Protein AF-A0AAW1WST7-F1 (afdb_monomer)

Nearest PDB structures (foldseek):
  1h88-assembly1_C  TM=8.857E-01  e=4.678E-11  Mus musculus
  1h89-assembly1_C  TM=9.585E-01  e=5.811E-08  Mus musculus
  3osg-assembly2_D  TM=8.470E-01  e=4.564E-07  Trichomonas vaginalis
  7xur-assembly1_A  TM=8.158E-01  e=7.753E-07  Homo sapiens
  3osg-assembly1_A  TM=7.914E-01  e=3.003E-06  Trichomonas vaginalis

Radius of gyration: 25.95 Å; Cα contacts (8 Å, |Δi|>4): 75; chains: 1; bounding box: 55×75×48 Å

Sequence (164 aa):
MVKVKRRQIEEVVVHSENKLGVQSWPLSEGNCDLPVSEPNPLSWRASSPIRRSSRCWTEKEDKLLVELVRKFNGSKQIAAGIPGRSDVQCLHRWQKVLNPEIIKGYWTKEEDDCIIKLVEKYGARRWSVIVKFLPGRIGKQCRERWYNHLSPAINKDAWTEEEE

pLDDT: mean 71.78, std 24.47, range [28.84, 94.75]

Org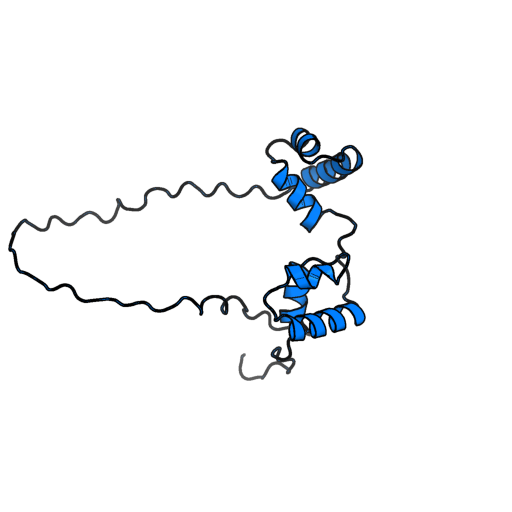anism: Rubus argutus (NCBI:txid59490)

Mean predicted aligned error: 16.26 Å

Solvent-accessible surface area (backbone atoms only — not comparable to full-atom values): 11263 Å² total; per-residue (Å²): 136,85,84,76,82,91,69,85,90,85,82,88,87,85,88,86,83,82,90,79,83,91,78,90,80,82,92,78,90,79,91,79,94,75,83,92,68,83,77,72,94,82,77,82,76,71,77,68,74,74,73,71,74,75,77,75,87,48,71,67,57,52,52,50,51,56,53,34,56,76,76,39,96,46,46,64,65,40,21,75,75,36,88,97,47,49,30,69,54,51,44,52,46,34,80,73,70,65,42,82,66,52,65,86,69,85,85,52,69,69,58,52,54,48,50,52,56,44,32,72,74,66,40,95,77,48,39,81,60,54,30,76,79,36,85,39,51,49,35,69,57,54,52,51,47,34,72,74,72,64,42,87,85,58,84,82,73,77,86,67,89,89,78,121

InterPro domains:
  IPR001005 SANT/Myb domain [PF00249] (56-98)
  IPR001005 SANT/Myb domain [PF00249] (104-150)
  IPR001005 SANT/Myb domain [PS50090] (57-98)
  IPR001005 SANT/Myb domain [PS50090] (99-150)
  IPR001005 SANT/Myb domain [SM00717] (53-100)
  IPR001005 SANT/Myb domain [SM00717] (103-152)
  IPR001005 SANT/Myb domain [cd00167] (57-98)
  IPR001005 SANT/Myb domain [cd00167] (107-150)
  IPR009057 Homedomain-like superfamily [SSF46689] (78-164)
  IPR017930 Myb domain [PS51294] (55-98)
  IPR017930 Myb domain [PS51294] (99-154)
  IPR051575 Myb-like DNA-binding [PTHR46621] (55-164)

Structure (mmCIF, N/CA/C/O backbone):
data_AF-A0AAW1WST7-F1
#
_entry.id   AF-A0AAW1WST7-F1
#
loop_
_atom_site.group_PDB
_atom_site.id
_atom_site.type_symbol
_atom_site.label_atom_id
_atom_site.label_alt_id
_atom_site.label_comp_id
_atom_site.label_asym_id
_atom_site.label_entity_id
_atom_site.label_seq_id
_atom_site.pdbx_PDB_ins_code
_atom_site.Cartn_x
_atom_site.Cartn_y
_atom_site.Cartn_z
_atom_site.occupancy
_atom_site.B_iso_or_equiv
_atom_site.auth_seq_id
_atom_site.auth_comp_id
_atom_site.auth_asym_id
_atom_site.auth_atom_id
_atom_site.pdbx_PDB_model_num
ATOM 1 N N . MET A 1 1 ? 28.803 -3.122 0.573 1.00 31.69 1 MET A N 1
ATOM 2 C CA . MET A 1 1 ? 27.758 -2.102 0.821 1.00 31.69 1 MET A CA 1
ATOM 3 C C . MET A 1 1 ? 27.794 -1.108 -0.329 1.00 31.69 1 MET A C 1
ATOM 5 O O . MET A 1 1 ? 28.688 -0.278 -0.362 1.00 31.69 1 MET A O 1
ATOM 9 N N . VAL A 1 2 ? 26.901 -1.237 -1.312 1.00 28.84 2 VAL A N 1
ATOM 10 C CA . VAL A 1 2 ? 26.868 -0.322 -2.465 1.00 28.84 2 VAL A CA 1
ATOM 11 C C . VAL A 1 2 ? 26.020 0.889 -2.080 1.00 28.84 2 VAL A C 1
ATOM 13 O O . VAL A 1 2 ? 24.811 0.767 -1.882 1.00 28.84 2 VAL A O 1
ATOM 16 N N . LYS A 1 3 ? 26.662 2.047 -1.896 1.00 30.33 3 LYS A N 1
ATOM 17 C CA . LYS A 1 3 ? 25.986 3.326 -1.641 1.00 30.33 3 LYS A CA 1
ATOM 18 C C . LYS A 1 3 ? 25.393 3.832 -2.957 1.00 30.33 3 LYS A C 1
ATOM 20 O O . LYS A 1 3 ? 26.083 4.431 -3.776 1.00 30.33 3 LYS A O 1
ATOM 25 N N . VAL A 1 4 ? 24.105 3.562 -3.160 1.00 39.38 4 VAL A N 1
ATOM 26 C CA . VAL A 1 4 ? 23.324 4.121 -4.271 1.00 39.38 4 VAL A CA 1
ATOM 27 C C . VAL A 1 4 ? 23.167 5.627 -4.053 1.00 39.38 4 VAL A C 1
ATOM 29 O O . VAL A 1 4 ? 22.724 6.069 -2.990 1.00 39.38 4 VAL A O 1
ATOM 32 N N . LYS A 1 5 ? 23.540 6.415 -5.063 1.00 38.97 5 LYS A N 1
ATOM 33 C CA . LYS A 1 5 ? 23.391 7.871 -5.107 1.00 38.97 5 LYS A CA 1
ATOM 34 C C . LYS A 1 5 ? 21.911 8.235 -5.019 1.00 38.97 5 LYS A C 1
ATOM 36 O O . LYS A 1 5 ? 21.166 8.114 -5.984 1.00 38.97 5 LYS A O 1
ATOM 41 N N . ARG A 1 6 ? 21.463 8.682 -3.846 1.00 44.94 6 ARG A N 1
ATOM 42 C CA . ARG A 1 6 ? 20.129 9.265 -3.658 1.00 44.94 6 ARG A CA 1
ATOM 43 C C . ARG A 1 6 ? 20.137 10.687 -4.232 1.00 44.94 6 ARG A C 1
ATOM 45 O O . ARG A 1 6 ? 20.155 11.645 -3.470 1.00 44.94 6 ARG A O 1
ATOM 52 N N . ARG A 1 7 ? 20.179 10.841 -5.559 1.00 42.12 7 ARG A N 1
ATOM 53 C CA . ARG A 1 7 ? 19.955 12.140 -6.215 1.00 42.12 7 ARG A CA 1
ATOM 54 C C . ARG A 1 7 ? 18.644 12.105 -7.010 1.00 42.12 7 ARG A C 1
ATOM 56 O O . ARG A 1 7 ? 18.454 11.268 -7.880 1.00 42.12 7 ARG A O 1
ATOM 63 N N . GLN A 1 8 ? 17.737 12.973 -6.556 1.00 40.41 8 GLN A N 1
ATOM 64 C CA . GLN A 1 8 ? 16.512 13.519 -7.153 1.00 40.41 8 GLN A CA 1
ATOM 65 C C . GLN A 1 8 ? 15.930 12.829 -8.401 1.00 40.41 8 GLN A C 1
ATOM 67 O O . GLN A 1 8 ? 16.463 12.941 -9.496 1.00 40.41 8 GLN A O 1
ATOM 72 N N . ILE A 1 9 ? 14.724 12.271 -8.252 1.00 39.56 9 ILE A N 1
ATOM 73 C CA . ILE A 1 9 ? 13.753 12.156 -9.354 1.00 39.56 9 ILE A CA 1
ATOM 74 C C . ILE A 1 9 ? 12.414 12.720 -8.852 1.00 39.56 9 ILE A C 1
ATOM 76 O O . ILE A 1 9 ? 11.425 12.011 -8.668 1.00 39.56 9 ILE A O 1
ATOM 80 N N . GLU A 1 10 ? 12.410 14.023 -8.580 1.00 36.28 10 GLU A N 1
ATOM 81 C CA . GLU A 1 10 ? 11.203 14.847 -8.464 1.00 36.28 10 GLU A CA 1
ATOM 82 C C . GLU A 1 10 ? 11.285 15.980 -9.495 1.00 36.28 10 GLU A C 1
ATOM 84 O O . GLU A 1 10 ? 11.307 17.137 -9.112 1.00 36.28 10 GLU A O 1
ATOM 89 N N . GLU A 1 11 ? 11.383 15.685 -10.801 1.00 35.50 11 GLU A N 1
ATOM 90 C CA . GLU A 1 11 ? 11.260 16.767 -11.803 1.00 35.50 11 GLU A CA 1
ATOM 91 C C . GLU A 1 11 ? 10.846 16.365 -13.232 1.00 35.50 11 GLU A C 1
ATOM 93 O O . GLU A 1 11 ? 11.130 17.071 -14.190 1.00 35.50 11 GLU A O 1
ATOM 98 N N . VAL A 1 12 ? 10.106 15.263 -13.427 1.00 34.03 12 VAL A N 1
ATOM 99 C CA . VAL A 1 12 ? 9.526 14.956 -14.758 1.00 34.03 12 VAL A CA 1
ATOM 100 C C . VAL A 1 12 ? 8.049 14.571 -14.657 1.00 34.03 12 VAL A C 1
ATOM 102 O O . VAL A 1 12 ? 7.637 13.474 -15.025 1.00 34.03 12 VAL A O 1
ATOM 105 N N . VAL A 1 13 ? 7.226 15.480 -14.125 1.00 36.94 13 VAL A N 1
ATOM 106 C CA . VAL A 1 13 ? 5.758 15.477 -14.309 1.00 36.94 13 VAL A CA 1
ATOM 107 C C . VAL A 1 13 ? 5.258 16.918 -14.472 1.00 36.94 13 VAL A C 1
ATOM 109 O O . VAL A 1 13 ? 4.414 17.348 -13.707 1.00 36.94 13 VAL A O 1
ATOM 112 N N . VAL A 1 14 ? 5.764 17.693 -15.439 1.00 34.38 14 VAL A N 1
ATOM 113 C CA . VAL A 1 14 ? 5.053 18.899 -15.925 1.00 34.38 14 VAL A CA 1
ATOM 114 C C . VAL A 1 14 ? 5.437 19.210 -17.378 1.00 34.38 14 VAL A C 1
ATOM 116 O O . VAL A 1 14 ? 6.049 20.226 -17.642 1.00 34.38 14 VAL A O 1
ATOM 119 N N . HIS A 1 15 ? 5.119 18.353 -18.350 1.00 32.34 15 HIS A N 1
ATOM 120 C CA . HIS A 1 15 ? 5.166 18.765 -19.765 1.00 32.34 15 HIS A CA 1
ATOM 121 C C . HIS A 1 15 ? 4.101 18.026 -20.576 1.00 32.34 15 HIS A C 1
ATOM 123 O O . HIS A 1 15 ? 4.413 17.128 -21.351 1.00 32.34 15 HIS A O 1
ATOM 129 N N . SER A 1 16 ? 2.830 18.378 -20.376 1.00 35.50 16 SER A N 1
ATOM 130 C CA . SER A 1 16 ? 1.803 18.216 -21.416 1.00 35.50 16 SER A CA 1
ATOM 131 C C . SER A 1 16 ? 0.512 18.933 -21.013 1.00 35.50 16 SER A C 1
ATOM 133 O O . SER A 1 16 ? -0.443 18.275 -20.611 1.00 35.50 16 SER A O 1
ATOM 135 N N . GLU A 1 17 ? 0.461 20.259 -21.132 1.00 32.81 17 GLU A N 1
ATOM 136 C CA . GLU A 1 17 ? -0.815 20.948 -21.347 1.00 32.81 17 GLU A CA 1
ATOM 137 C C . GLU A 1 17 ? -0.669 21.943 -22.500 1.00 32.81 17 GLU A C 1
ATOM 139 O O . GLU A 1 17 ? 0.358 22.597 -22.682 1.00 32.81 17 GLU A O 1
ATOM 144 N N . ASN A 1 18 ? -1.682 21.909 -23.358 1.00 33.03 18 ASN A N 1
ATOM 145 C CA . ASN A 1 18 ? -1.697 22.410 -24.719 1.00 33.03 18 ASN A CA 1
ATOM 146 C C . ASN A 1 18 ? -1.745 23.939 -24.804 1.00 33.03 18 ASN A C 1
ATOM 148 O O . ASN A 1 18 ? -2.422 24.613 -24.033 1.00 33.03 18 ASN A O 1
ATOM 152 N N . LYS A 1 19 ? -1.109 24.445 -25.866 1.00 39.28 19 LYS A N 1
ATOM 153 C CA . LYS A 1 19 ? -1.335 25.762 -26.468 1.00 39.28 19 LYS A CA 1
ATOM 154 C C . LYS A 1 19 ? -2.815 25.964 -26.805 1.00 39.28 19 LYS A C 1
ATOM 156 O O . LYS A 1 19 ? -3.335 25.155 -27.565 1.00 39.28 19 LYS A O 1
ATOM 161 N N . LEU A 1 20 ? -3.398 27.104 -26.423 1.00 31.22 20 LEU A N 1
ATOM 162 C CA . LEU A 1 20 ? -4.277 27.882 -27.305 1.00 31.22 20 LEU A CA 1
ATOM 163 C C . LEU A 1 20 ? -4.137 29.395 -27.035 1.00 31.22 20 LEU A C 1
ATOM 165 O O . LEU A 1 20 ? -4.465 29.880 -25.962 1.00 31.22 20 LEU A O 1
ATOM 169 N N . GLY A 1 21 ? -3.619 30.092 -28.053 1.00 31.11 21 GLY A N 1
ATOM 170 C CA . GLY A 1 21 ? -3.973 31.441 -28.519 1.00 31.11 21 GLY A CA 1
ATOM 171 C C . GLY A 1 21 ? -4.211 32.579 -27.523 1.00 31.11 21 GLY A C 1
ATOM 172 O O . GLY A 1 21 ? -5.342 32.816 -27.119 1.00 31.11 21 GLY A O 1
ATOM 173 N N . VAL A 1 22 ? -3.184 33.402 -27.298 1.00 33.47 22 VAL A N 1
ATOM 174 C CA . VAL A 1 22 ? -3.356 34.817 -26.926 1.00 33.47 22 VAL A CA 1
ATOM 175 C C . VAL A 1 22 ? -3.647 35.619 -28.197 1.00 33.47 22 VAL A C 1
ATOM 177 O O . VAL A 1 22 ? -2.778 35.758 -29.057 1.00 33.47 22 VAL A O 1
ATOM 180 N N . GLN A 1 23 ? -4.880 36.109 -28.333 1.00 29.58 23 GLN A N 1
ATOM 181 C CA . GLN A 1 23 ? -5.235 37.149 -29.296 1.00 29.58 23 GLN A CA 1
ATOM 182 C C . GLN A 1 23 ? -5.186 38.520 -28.610 1.00 29.58 23 GLN A C 1
ATOM 184 O O . GLN A 1 23 ? -5.645 38.692 -27.484 1.00 29.58 23 GLN A O 1
ATOM 189 N N . SER A 1 24 ? -4.567 39.454 -29.325 1.00 34.78 24 SER A N 1
ATOM 190 C CA . SER A 1 24 ? -4.334 40.861 -29.006 1.00 34.78 24 SER A CA 1
ATOM 191 C C . SER A 1 24 ? -5.627 41.645 -28.749 1.00 34.78 24 SER A C 1
ATOM 193 O O . SER A 1 24 ? -6.567 41.543 -29.539 1.00 34.78 24 SER A O 1
ATOM 195 N N . TRP A 1 25 ? -5.633 42.498 -27.718 1.00 32.56 25 TRP A N 1
ATOM 196 C CA . TRP A 1 25 ? -6.532 43.654 -27.634 1.00 32.56 25 TRP A CA 1
ATOM 197 C C . TRP A 1 25 ? -5.725 44.953 -27.468 1.00 32.56 25 TRP A C 1
ATOM 199 O O . TRP A 1 25 ? -4.721 44.948 -26.752 1.00 32.56 25 TRP A O 1
ATOM 209 N N . PRO A 1 26 ? -6.113 46.046 -28.155 1.00 33.69 26 PRO A N 1
ATOM 210 C CA . PRO A 1 26 ? -5.273 47.226 -28.319 1.00 33.69 26 PRO A CA 1
ATOM 211 C C . PRO A 1 26 ? -5.368 48.193 -27.131 1.00 33.69 26 PRO A C 1
ATOM 213 O O . PRO A 1 26 ? -6.427 48.358 -26.526 1.00 33.69 26 PRO A O 1
ATOM 216 N N . LEU A 1 27 ? -4.246 48.862 -26.844 1.00 35.91 27 LEU A N 1
ATOM 217 C CA . LEU A 1 27 ? -4.178 50.050 -25.992 1.00 35.91 27 LEU A CA 1
ATOM 218 C C . LEU A 1 27 ? -5.073 51.159 -26.567 1.00 35.91 27 LEU A C 1
ATOM 220 O O . LEU A 1 27 ? -4.944 51.503 -27.740 1.00 35.91 27 LEU A O 1
ATOM 224 N N . SER A 1 28 ? -5.898 51.769 -25.716 1.00 31.30 28 SER A N 1
ATOM 225 C CA . SER A 1 28 ? -6.427 53.114 -25.938 1.00 31.30 28 SER A CA 1
ATOM 226 C C . SER A 1 28 ? -6.235 53.937 -24.671 1.00 31.30 28 SER A C 1
ATOM 228 O O . SER A 1 28 ? -6.533 53.490 -23.566 1.00 31.30 28 SER A O 1
ATOM 230 N N . GLU A 1 29 ? -5.683 55.123 -24.884 1.00 37.03 29 GLU A N 1
ATOM 231 C CA . GLU A 1 29 ? -5.224 56.098 -23.905 1.00 37.03 29 GLU A CA 1
ATOM 232 C C . GLU A 1 29 ? -6.371 56.698 -23.081 1.00 37.03 29 GLU A C 1
ATOM 234 O O . GLU A 1 29 ? -7.486 56.881 -23.571 1.00 37.03 29 GLU A O 1
ATOM 239 N N . GLY A 1 30 ? -6.074 57.044 -21.829 1.00 31.31 30 GLY A N 1
ATOM 240 C CA . GLY A 1 30 ? -6.997 57.741 -20.940 1.00 31.31 30 GLY A CA 1
ATOM 241 C C . GLY A 1 30 ? -6.328 58.104 -19.620 1.00 31.31 30 GLY A C 1
ATOM 242 O O . GLY A 1 30 ? -6.325 57.308 -18.687 1.00 31.31 30 GLY A O 1
ATOM 243 N N . ASN A 1 31 ? -5.744 59.302 -19.577 1.00 41.41 31 ASN A N 1
ATOM 244 C CA . ASN A 1 31 ? -5.194 59.955 -18.388 1.00 41.41 31 ASN A CA 1
ATOM 245 C C . ASN A 1 31 ? -6.192 59.972 -17.217 1.00 41.41 31 ASN A C 1
ATOM 247 O O . ASN A 1 31 ? -7.307 60.473 -17.359 1.00 41.41 31 ASN A O 1
ATOM 251 N N . CYS A 1 32 ? -5.733 59.568 -16.034 1.00 30.48 32 CYS A N 1
ATOM 252 C CA . CYS A 1 32 ? -6.211 60.122 -14.771 1.00 30.48 32 CYS A CA 1
ATOM 253 C C . CYS A 1 32 ? -5.061 60.136 -13.752 1.00 30.48 32 CYS A C 1
ATOM 255 O O . CYS A 1 32 ? -4.748 59.130 -13.115 1.00 30.48 32 CYS A O 1
ATOM 257 N N . ASP A 1 33 ? -4.419 61.298 -13.640 1.00 42.34 33 ASP A N 1
ATOM 258 C CA . ASP A 1 33 ? -3.539 61.684 -12.541 1.00 42.34 33 ASP A CA 1
ATOM 259 C C . ASP A 1 33 ? -4.251 61.530 -11.195 1.00 42.34 33 ASP A C 1
ATOM 261 O O . ASP A 1 33 ? -5.202 62.263 -10.937 1.00 42.34 33 ASP A O 1
ATOM 265 N N . LEU A 1 34 ? -3.761 60.651 -10.313 1.00 33.53 34 LEU A N 1
ATOM 266 C CA . LEU A 1 34 ? -3.948 60.769 -8.863 1.00 33.53 34 LEU A CA 1
ATOM 267 C C . LEU A 1 34 ? -2.749 60.148 -8.106 1.00 33.53 34 LEU A C 1
ATOM 269 O O . LEU A 1 34 ? -2.141 59.186 -8.578 1.00 33.53 34 LEU A O 1
ATOM 273 N N . PRO A 1 35 ? -2.369 60.732 -6.955 1.00 39.53 35 PRO A N 1
ATOM 274 C CA . PRO A 1 35 ? -1.005 60.732 -6.429 1.00 39.53 35 PRO A CA 1
ATOM 275 C C . PRO A 1 35 ? -0.574 59.408 -5.794 1.00 39.53 35 PRO A C 1
ATOM 277 O O . PRO A 1 35 ? -1.324 58.766 -5.057 1.00 39.53 35 PRO A O 1
ATOM 280 N N . VAL A 1 36 ? 0.695 59.060 -6.026 1.00 38.34 36 VAL A N 1
ATOM 281 C CA . VAL A 1 36 ? 1.403 57.927 -5.420 1.00 38.34 36 VAL A CA 1
ATOM 282 C C . VAL A 1 36 ? 1.428 58.096 -3.900 1.00 38.34 36 VAL A C 1
ATOM 284 O O . VAL A 1 36 ? 2.255 58.813 -3.346 1.00 38.34 36 VAL A O 1
ATOM 287 N N . SER A 1 37 ? 0.502 57.421 -3.226 1.00 41.31 37 SER A N 1
ATOM 288 C CA . SER A 1 37 ? 0.638 57.054 -1.819 1.00 41.31 37 SER A CA 1
ATOM 289 C C . SER A 1 37 ? 1.041 55.586 -1.816 1.00 41.31 37 SER A C 1
ATOM 291 O O . SER A 1 37 ? 0.232 54.729 -2.171 1.00 41.31 37 SER A O 1
ATOM 293 N N . GLU A 1 38 ? 2.308 55.305 -1.519 1.00 41.62 38 GLU A N 1
ATOM 294 C CA . GLU A 1 38 ? 2.850 53.945 -1.488 1.00 41.62 38 GLU A CA 1
ATOM 295 C C . GLU A 1 38 ? 1.960 53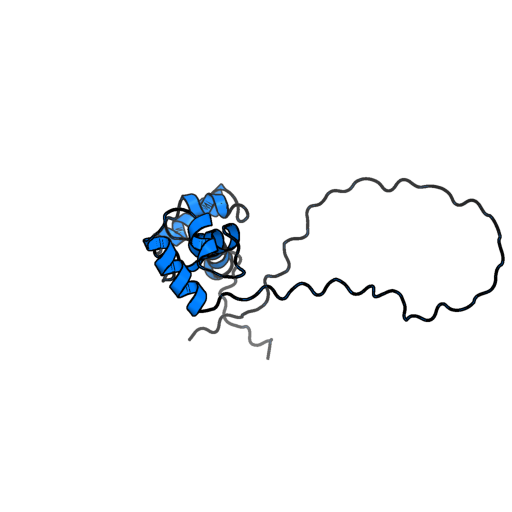.018 -0.637 1.00 41.62 38 GLU A C 1
ATOM 297 O O . GLU A 1 38 ? 1.757 53.285 0.553 1.00 41.62 38 GLU A O 1
ATOM 302 N N . PRO A 1 39 ? 1.419 51.911 -1.182 1.00 44.28 39 PRO A N 1
ATOM 303 C CA . PRO A 1 39 ? 0.788 50.910 -0.343 1.00 44.28 39 PRO A CA 1
ATOM 304 C C . PRO A 1 39 ? 1.879 50.195 0.460 1.00 44.28 39 PRO A C 1
ATOM 306 O O . PRO A 1 39 ? 2.700 49.456 -0.082 1.00 44.28 39 PRO A O 1
ATOM 309 N N . ASN A 1 40 ? 1.862 50.424 1.774 1.00 47.06 40 ASN A N 1
ATOM 310 C CA . ASN A 1 40 ? 2.598 49.663 2.781 1.00 47.06 40 ASN A CA 1
ATOM 311 C C . ASN A 1 40 ? 2.563 48.154 2.433 1.00 47.06 40 ASN A C 1
ATOM 313 O O . ASN A 1 40 ? 1.466 47.590 2.350 1.00 47.06 40 ASN A O 1
ATOM 317 N N . PRO A 1 41 ? 3.709 47.471 2.231 1.00 44.75 41 PRO A N 1
ATOM 318 C CA . PRO A 1 41 ? 3.758 46.111 1.681 1.00 44.75 41 PRO A CA 1
ATOM 319 C C . PRO A 1 41 ? 3.273 45.004 2.643 1.00 44.75 41 PRO A C 1
ATOM 321 O O . PRO A 1 41 ? 3.612 43.833 2.473 1.00 44.75 41 PRO A O 1
ATOM 324 N N . LEU A 1 42 ? 2.449 45.328 3.644 1.00 42.62 42 LEU A N 1
ATOM 325 C CA . LEU A 1 42 ? 2.062 44.426 4.730 1.00 42.62 42 LEU A CA 1
ATOM 326 C C . LEU A 1 42 ? 0.560 44.097 4.804 1.00 42.62 42 LEU A C 1
ATOM 328 O O . LEU A 1 42 ? 0.042 43.922 5.903 1.00 42.62 42 LEU A O 1
ATOM 332 N N . SER A 1 43 ? -0.162 43.952 3.684 1.00 52.59 43 SER A N 1
ATOM 333 C CA . SER A 1 43 ? -1.579 43.527 3.759 1.00 52.59 43 SER A CA 1
ATOM 334 C C . SER A 1 43 ? -2.055 42.412 2.820 1.00 52.59 43 SER A C 1
ATOM 336 O O . SER A 1 43 ? -3.232 42.065 2.877 1.00 52.59 43 SER A O 1
ATOM 338 N N . TRP A 1 44 ? -1.192 41.742 2.042 1.00 42.22 44 TRP A N 1
ATOM 339 C CA . TRP A 1 44 ? -1.657 40.669 1.134 1.00 42.22 44 TRP A CA 1
ATOM 340 C C . TRP A 1 44 ? -1.353 39.223 1.554 1.00 42.22 44 TRP A C 1
ATOM 342 O O . TRP A 1 44 ? -1.558 38.307 0.766 1.00 42.22 44 TRP A O 1
ATOM 352 N N . ARG A 1 45 ? -0.952 38.936 2.798 1.00 43.25 45 ARG A N 1
ATOM 353 C CA . ARG A 1 45 ? -1.058 37.551 3.302 1.00 43.25 45 ARG A CA 1
ATOM 354 C C . ARG A 1 45 ? -2.307 37.399 4.144 1.00 43.25 45 ARG A C 1
ATOM 356 O O . ARG A 1 45 ? -2.243 37.293 5.364 1.00 43.25 45 ARG A O 1
ATOM 363 N N . ALA A 1 46 ? -3.442 37.314 3.448 1.00 45.47 46 ALA A N 1
ATOM 364 C CA . ALA A 1 46 ? -4.577 36.560 3.952 1.00 45.47 46 ALA A CA 1
ATOM 365 C C . ALA A 1 46 ? -4.029 35.237 4.494 1.00 45.47 46 ALA A C 1
ATOM 367 O O 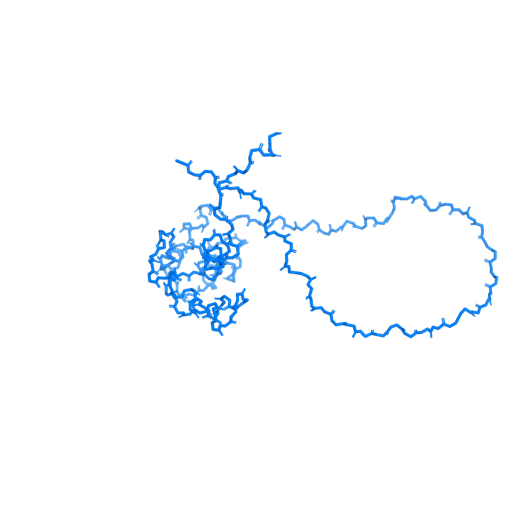. ALA A 1 46 ? -3.364 34.487 3.771 1.00 45.47 46 ALA A O 1
ATOM 368 N N . SER A 1 47 ? -4.216 35.007 5.791 1.00 51.34 47 SER A N 1
ATOM 369 C CA . SER A 1 47 ? -3.833 33.768 6.441 1.00 51.34 47 SER A CA 1
ATOM 370 C C . SER A 1 47 ? -4.479 32.634 5.658 1.00 51.34 47 SER A C 1
ATOM 372 O O . SER A 1 47 ? -5.684 32.407 5.752 1.00 51.34 47 SER A O 1
ATOM 374 N N . SER A 1 48 ? -3.684 31.940 4.840 1.00 53.53 48 SER A N 1
ATOM 375 C CA . SER A 1 48 ? -4.098 30.652 4.304 1.00 53.53 48 SER A CA 1
ATOM 376 C C . SER A 1 48 ? -4.555 29.846 5.515 1.00 53.53 48 SER A C 1
ATOM 378 O O . SER A 1 48 ? -3.790 29.801 6.488 1.00 53.53 48 SER A O 1
ATOM 380 N N . PRO A 1 49 ? -5.780 29.282 5.530 1.00 52.62 49 PRO A N 1
ATOM 381 C CA . PRO A 1 49 ? -6.221 28.497 6.667 1.00 52.62 49 PRO A CA 1
ATOM 382 C C . PRO A 1 49 ? -5.125 27.477 6.908 1.00 52.62 49 PRO A C 1
ATOM 384 O O . PRO A 1 49 ? -4.759 26.762 5.971 1.00 52.62 49 PRO A O 1
ATOM 387 N N . ILE A 1 50 ? -4.542 27.505 8.115 1.00 52.59 50 ILE A N 1
ATOM 388 C CA . ILE A 1 50 ? -3.503 26.573 8.551 1.00 52.59 50 ILE A CA 1
ATOM 389 C C . ILE A 1 50 ? -3.965 25.225 8.030 1.00 52.59 50 ILE A C 1
ATOM 391 O O . ILE A 1 50 ? -5.011 24.739 8.475 1.00 52.59 50 ILE A O 1
ATOM 395 N N . ARG A 1 51 ? -3.283 24.678 7.009 1.00 55.41 51 ARG A N 1
ATOM 396 C CA . ARG A 1 51 ? -3.605 23.347 6.497 1.00 55.41 51 ARG A CA 1
ATOM 397 C C . ARG A 1 51 ? -3.555 22.488 7.738 1.00 55.41 51 ARG A C 1
ATOM 399 O O . ARG A 1 51 ? -2.464 22.335 8.283 1.00 55.41 51 ARG A O 1
ATOM 406 N N . ARG A 1 52 ? -4.719 22.054 8.250 1.00 53.50 52 ARG A N 1
ATOM 407 C CA . ARG A 1 52 ? -4.785 21.292 9.498 1.00 53.50 52 ARG A CA 1
ATOM 408 C C . ARG A 1 52 ? -3.788 20.180 9.302 1.00 53.50 52 ARG A C 1
ATOM 410 O O . ARG A 1 52 ? -3.986 19.369 8.396 1.00 53.50 52 ARG A O 1
ATOM 417 N N . SER A 1 53 ? -2.692 20.244 10.057 1.00 49.16 53 SER A N 1
ATOM 418 C C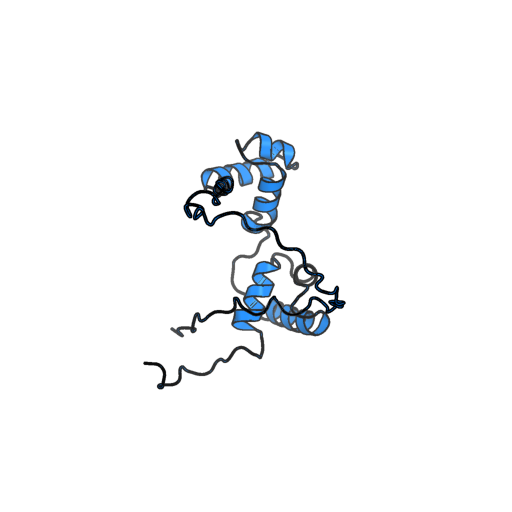A . SER A 1 53 ? -1.631 19.253 10.025 1.00 49.16 53 SER A CA 1
ATOM 419 C C . SER A 1 53 ? -2.334 17.907 10.011 1.00 49.16 53 SER A C 1
ATOM 421 O O . SER A 1 53 ? -3.101 17.600 10.929 1.00 49.16 53 SER A O 1
ATOM 423 N N . SER A 1 54 ? -2.241 17.210 8.877 1.00 59.12 54 SER A N 1
ATOM 424 C CA . SER A 1 54 ? -2.966 15.968 8.667 1.00 59.12 54 SER A CA 1
ATOM 425 C C . SER A 1 54 ? -2.483 15.031 9.756 1.00 59.12 54 SER A C 1
ATOM 427 O O . SER A 1 54 ? -1.350 14.560 9.674 1.00 59.12 54 SER A O 1
ATOM 429 N N . ARG A 1 55 ? -3.303 14.818 10.796 1.00 75.06 55 ARG A N 1
ATOM 430 C CA . ARG A 1 55 ? -2.921 14.019 11.964 1.00 75.06 55 ARG A CA 1
ATOM 431 C C . ARG A 1 55 ? -2.337 12.702 11.463 1.00 75.06 55 ARG A C 1
ATOM 433 O O . ARG A 1 55 ? -3.020 11.952 10.758 1.00 75.06 55 ARG A O 1
ATOM 440 N N . CYS A 1 56 ? -1.073 12.444 11.781 1.00 86.94 56 CYS A N 1
ATOM 441 C CA . CYS A 1 56 ? -0.426 11.179 11.467 1.00 86.94 56 CYS A CA 1
ATOM 442 C C . CYS A 1 56 ? -1.173 10.047 12.179 1.00 86.94 56 CYS A C 1
ATOM 444 O O . CYS A 1 56 ? -1.783 10.262 13.224 1.00 86.94 56 CYS A O 1
ATOM 446 N N . TRP A 1 57 ? -1.206 8.865 11.572 1.00 89.31 57 TRP A N 1
ATOM 447 C CA . TRP A 1 57 ? -1.747 7.678 12.231 1.00 89.31 57 TRP A CA 1
ATOM 448 C C . TRP A 1 57 ? -0.784 7.237 13.327 1.00 89.31 57 TRP A C 1
ATOM 450 O O . TRP A 1 57 ? 0.413 7.095 13.077 1.00 89.31 57 TRP A O 1
ATOM 460 N N . THR A 1 58 ? -1.309 7.047 14.529 1.00 93.19 58 THR A N 1
ATOM 461 C CA . THR A 1 58 ? -0.565 6.527 15.674 1.00 93.19 58 THR A CA 1
ATOM 462 C C . THR A 1 58 ? -0.658 5.006 15.732 1.00 93.19 58 THR A C 1
ATOM 464 O O . THR A 1 58 ? -1.610 4.403 15.239 1.00 93.19 58 THR A O 1
ATOM 467 N N . GLU A 1 59 ? 0.299 4.368 16.403 1.00 92.00 59 GLU A N 1
ATOM 468 C CA . GLU A 1 59 ? 0.290 2.912 16.580 1.00 92.00 59 GLU A CA 1
ATOM 469 C C . GLU A 1 59 ? -0.957 2.422 17.341 1.00 92.00 59 GLU A C 1
ATOM 471 O O . GLU A 1 59 ? -1.486 1.353 17.052 1.00 92.00 59 GLU A O 1
ATOM 476 N N . LYS A 1 60 ? -1.465 3.220 18.291 1.00 92.88 60 LYS A N 1
ATOM 477 C CA . LYS A 1 60 ? -2.709 2.918 19.018 1.00 92.88 60 LYS A CA 1
ATOM 478 C C . LYS A 1 60 ? -3.915 2.901 18.076 1.00 92.88 60 LYS A C 1
ATOM 480 O O . LYS A 1 60 ? -4.714 1.973 18.139 1.00 92.88 60 LYS A O 1
ATOM 485 N N . GLU A 1 61 ? -4.024 3.893 17.191 1.00 93.25 61 GLU A N 1
ATOM 486 C CA . GLU A 1 61 ? -5.081 3.934 16.173 1.00 93.25 61 GLU A CA 1
ATOM 487 C C . GLU A 1 61 ? -4.956 2.774 15.181 1.00 93.25 61 GLU A C 1
ATOM 489 O O . GLU A 1 61 ? -5.966 2.178 14.825 1.00 93.25 61 GLU A O 1
ATOM 494 N N . ASP A 1 62 ? -3.738 2.417 14.763 1.00 94.31 62 ASP A N 1
ATOM 495 C CA . ASP A 1 62 ? -3.515 1.277 13.869 1.00 94.31 62 ASP A CA 1
ATOM 496 C C . ASP A 1 62 ? -3.911 -0.052 14.538 1.00 94.31 62 ASP A C 1
ATOM 498 O O . ASP A 1 62 ? -4.562 -0.884 13.906 1.00 94.31 62 ASP A O 1
ATOM 502 N N . LYS A 1 63 ? -3.580 -0.245 15.824 1.00 94.75 63 LYS A N 1
ATOM 503 C CA . LYS A 1 63 ? -4.005 -1.421 16.605 1.00 94.75 63 LYS A CA 1
ATOM 504 C C . LYS A 1 63 ? -5.527 -1.509 16.706 1.00 94.75 63 LYS A C 1
ATOM 506 O O . LYS A 1 63 ? -6.084 -2.566 16.417 1.00 94.75 63 LYS A O 1
ATOM 511 N N . LEU A 1 64 ? -6.191 -0.397 17.036 1.00 93.94 64 LEU A N 1
ATOM 512 C CA . LEU A 1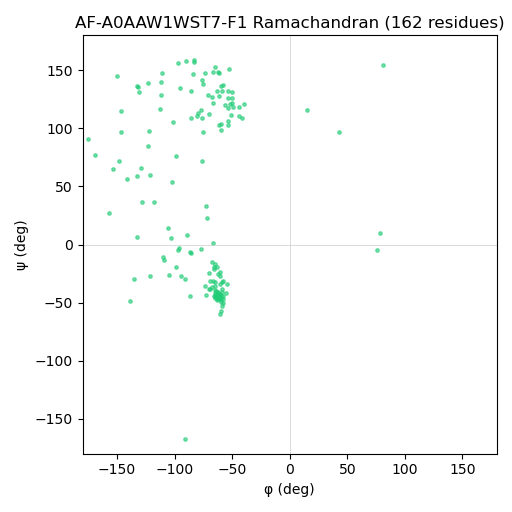 64 ? -7.655 -0.326 17.059 1.00 93.94 64 LEU A CA 1
ATOM 513 C C . LEU A 1 64 ? -8.250 -0.620 15.680 1.00 93.94 64 LEU A C 1
ATOM 515 O O . LEU A 1 64 ? -9.210 -1.374 15.575 1.00 93.94 64 LEU A O 1
ATOM 519 N N . LEU A 1 65 ? -7.665 -0.081 14.608 1.00 93.94 65 LEU A N 1
ATOM 520 C CA . LEU A 1 65 ? -8.123 -0.328 13.243 1.00 93.94 65 LEU A CA 1
ATOM 521 C C . LEU A 1 65 ? -8.029 -1.815 12.877 1.00 93.94 65 LEU A C 1
ATOM 523 O O . LEU A 1 65 ? -8.977 -2.361 12.320 1.00 93.94 65 LEU A O 1
ATOM 527 N N . VAL A 1 66 ? -6.930 -2.488 13.227 1.00 94.25 66 VAL A N 1
ATOM 528 C CA . VAL A 1 66 ? -6.768 -3.935 13.004 1.00 94.25 66 VAL A CA 1
ATOM 529 C C . VAL A 1 66 ? -7.802 -4.743 13.787 1.00 94.25 66 VAL A C 1
ATOM 531 O O . VAL A 1 66 ? -8.397 -5.668 13.236 1.00 94.25 66 VAL A O 1
ATOM 534 N N . GLU A 1 67 ? -8.030 -4.408 15.055 1.00 94.44 67 GLU A N 1
ATOM 535 C CA . GLU A 1 67 ? -9.023 -5.087 15.890 1.00 94.44 67 GLU A CA 1
ATOM 536 C C . GLU A 1 67 ? -10.446 -4.901 15.344 1.00 94.44 67 GLU A C 1
ATOM 538 O O . GLU A 1 67 ? -11.188 -5.869 15.173 1.00 94.44 67 GLU A O 1
ATOM 543 N N . LEU A 1 68 ? -10.813 -3.666 15.001 1.00 93.81 68 LEU A N 1
ATOM 544 C CA . LEU A 1 68 ? -12.144 -3.335 14.504 1.00 93.81 68 LEU A CA 1
ATOM 545 C C . LEU A 1 68 ? -12.419 -3.946 13.129 1.00 93.81 68 LEU A C 1
ATOM 547 O O . LEU A 1 68 ? -13.535 -4.398 12.906 1.00 93.81 68 LEU A O 1
ATOM 551 N N . VAL A 1 69 ? -11.429 -4.030 12.234 1.00 93.56 69 VAL A N 1
ATOM 552 C CA . VAL A 1 69 ? -11.593 -4.706 10.932 1.00 93.56 69 VAL A CA 1
ATOM 553 C C . VAL A 1 69 ? -11.811 -6.213 11.093 1.00 93.56 69 VAL A C 1
ATOM 555 O O . VAL A 1 69 ? -12.528 -6.818 10.302 1.00 93.56 69 VAL A O 1
ATOM 558 N N . ARG A 1 70 ? -11.241 -6.838 12.131 1.00 91.56 70 ARG A N 1
ATOM 559 C CA . ARG A 1 70 ? -11.525 -8.251 12.446 1.00 91.56 70 ARG A CA 1
ATOM 560 C C . ARG A 1 70 ? -12.947 -8.453 12.964 1.00 91.56 70 ARG A C 1
ATOM 562 O O . ARG A 1 70 ? -13.517 -9.519 12.766 1.00 91.56 70 ARG A O 1
ATOM 569 N N . LYS A 1 71 ? -13.496 -7.451 13.656 1.00 91.81 71 LYS A N 1
ATOM 570 C CA . LYS A 1 71 ? -14.811 -7.516 14.309 1.00 91.81 71 LYS A CA 1
ATOM 571 C C . LYS A 1 71 ? -15.960 -7.050 13.412 1.00 91.81 71 LYS A C 1
ATOM 573 O O . LYS A 1 71 ? -17.085 -7.511 13.579 1.00 91.81 71 LYS A O 1
ATOM 578 N N . PHE A 1 72 ? -15.693 -6.134 12.486 1.00 91.12 72 PHE A N 1
ATOM 579 C CA . PHE A 1 72 ? -16.686 -5.494 11.632 1.00 91.12 72 PHE A CA 1
ATOM 580 C C . PHE A 1 72 ? -16.229 -5.489 10.173 1.00 91.12 72 PHE A C 1
ATOM 582 O O . PHE A 1 72 ? -15.106 -5.101 9.864 1.00 91.12 72 PHE A O 1
ATOM 589 N N . ASN A 1 73 ? -17.139 -5.804 9.253 1.00 81.12 73 ASN A N 1
ATOM 590 C CA . ASN A 1 73 ? -16.863 -5.768 7.813 1.00 81.12 73 ASN A CA 1
ATOM 591 C C . ASN A 1 73 ? -17.090 -4.375 7.184 1.00 81.12 73 ASN A C 1
ATOM 593 O O . ASN A 1 73 ? -16.797 -4.180 6.006 1.00 81.12 73 ASN A O 1
ATOM 597 N N . GLY A 1 74 ? -17.624 -3.402 7.938 1.00 86.56 74 GLY A N 1
ATOM 598 C CA . GLY A 1 74 ? -18.008 -2.078 7.436 1.00 86.56 74 GLY A CA 1
ATOM 599 C C . GLY A 1 74 ? -17.142 -0.927 7.960 1.00 86.56 74 GLY A C 1
ATOM 600 O O . GLY A 1 74 ? -17.034 -0.716 9.168 1.00 86.56 74 GLY A O 1
ATOM 601 N N . SER A 1 75 ? -16.615 -0.093 7.053 1.00 85.81 75 SER A N 1
ATOM 602 C CA . SER A 1 75 ? -15.783 1.083 7.386 1.00 85.81 75 SER A CA 1
ATOM 603 C C . SER A 1 75 ? -16.480 2.098 8.299 1.00 85.81 75 SER A C 1
ATOM 605 O O . SER A 1 75 ? -15.821 2.734 9.119 1.00 85.81 75 SER A O 1
ATOM 607 N N . LYS A 1 76 ? -17.809 2.226 8.201 1.00 90.50 76 LYS A N 1
ATOM 608 C CA . LYS A 1 76 ? -18.615 3.122 9.049 1.00 90.50 76 LYS A CA 1
ATOM 609 C C . LYS A 1 76 ? -18.582 2.714 10.523 1.00 90.50 76 LYS A C 1
ATOM 611 O O . LYS A 1 76 ? -18.405 3.562 11.390 1.00 90.50 76 LYS A O 1
ATOM 616 N N . GLN A 1 77 ? -18.713 1.416 10.800 1.00 90.81 77 GLN A N 1
ATOM 617 C CA . GLN A 1 77 ? -18.655 0.878 12.164 1.00 90.81 77 GLN A CA 1
ATOM 618 C C . GLN A 1 77 ? -17.237 0.993 12.728 1.00 90.81 77 GLN A C 1
ATOM 620 O O . GLN A 1 77 ? -17.053 1.356 13.885 1.00 90.81 77 GLN A O 1
ATOM 625 N N . ILE A 1 78 ? -16.232 0.762 11.880 1.00 91.75 78 ILE A N 1
ATOM 626 C CA . ILE A 1 78 ? -14.821 0.915 12.239 1.00 91.75 78 ILE A CA 1
ATOM 627 C C . ILE A 1 78 ? -14.504 2.373 12.608 1.00 91.75 78 ILE A C 1
ATOM 629 O O . ILE A 1 78 ? -13.872 2.624 13.629 1.00 91.75 78 ILE A O 1
ATOM 633 N N . ALA A 1 79 ? -14.959 3.350 11.819 1.00 92.44 79 ALA A N 1
ATOM 634 C CA . ALA A 1 79 ? -14.722 4.763 12.117 1.00 92.44 79 ALA A CA 1
ATOM 635 C C . ALA A 1 79 ? -15.403 5.238 13.402 1.00 92.44 79 ALA A C 1
ATOM 637 O O . ALA A 1 79 ? -14.831 6.057 14.113 1.00 92.44 79 ALA A O 1
ATOM 638 N N . ALA A 1 80 ? -16.567 4.685 13.754 1.00 91.31 80 ALA A N 1
ATOM 639 C CA . ALA A 1 80 ? -17.207 4.983 15.035 1.00 91.31 80 ALA A CA 1
ATOM 640 C C . ALA A 1 80 ? -16.327 4.595 16.243 1.00 91.31 80 ALA A C 1
ATOM 642 O O . ALA A 1 80 ? -16.423 5.222 17.295 1.00 91.31 80 ALA A O 1
ATOM 643 N N . GLY A 1 81 ? -15.445 3.601 16.085 1.00 88.25 81 GLY A N 1
ATOM 644 C CA . GLY A 1 81 ? -14.490 3.180 17.111 1.00 88.25 81 GLY A CA 1
ATOM 645 C C . GLY A 1 81 ? -13.168 3.958 17.135 1.00 88.25 81 GLY A C 1
ATOM 646 O O . GLY A 1 81 ? -12.379 3.756 18.055 1.00 88.25 81 GLY A O 1
ATOM 647 N N . ILE A 1 82 ? -12.900 4.837 16.158 1.00 90.06 82 ILE A N 1
ATOM 648 C CA . ILE A 1 82 ? -11.649 5.609 16.075 1.00 90.06 82 ILE A CA 1
ATOM 649 C C . ILE A 1 82 ? -11.974 7.111 16.066 1.00 90.06 82 ILE A C 1
ATOM 651 O O . ILE A 1 82 ? -12.280 7.680 15.012 1.00 90.06 82 ILE A O 1
ATOM 655 N N . PRO A 1 83 ? -11.897 7.794 17.224 1.00 88.06 83 PRO A N 1
ATOM 656 C CA . PRO A 1 83 ? -12.323 9.181 17.331 1.00 88.06 83 PRO A CA 1
ATOM 657 C C . PRO A 1 83 ? -11.475 10.098 16.444 1.00 88.06 83 PRO A C 1
ATOM 659 O O . PRO A 1 83 ? -10.245 10.059 16.452 1.00 88.06 83 PRO A O 1
ATOM 662 N N . GLY A 1 84 ? -12.145 10.963 15.682 1.00 88.12 84 GLY A N 1
ATOM 663 C CA . GLY A 1 84 ? -11.484 11.929 14.803 1.00 88.12 84 GLY A CA 1
ATOM 664 C C . GLY A 1 84 ? -10.954 11.351 13.485 1.00 88.12 84 GLY A C 1
ATOM 665 O O . GLY A 1 84 ? -10.256 12.072 12.768 1.00 88.12 84 GLY A O 1
ATOM 666 N N . ARG A 1 85 ? -11.289 10.098 13.142 1.00 90.00 85 ARG A N 1
ATOM 667 C CA . ARG A 1 85 ? -11.041 9.510 11.817 1.00 90.00 85 ARG A CA 1
ATOM 668 C C . ARG A 1 85 ? -12.350 9.266 11.078 1.00 90.00 85 ARG A C 1
ATOM 670 O O . ARG A 1 85 ? -13.329 8.825 11.668 1.00 90.00 85 ARG A O 1
ATOM 677 N N . SER A 1 86 ? -12.365 9.546 9.777 1.00 92.88 86 SER A N 1
ATOM 678 C CA . SER A 1 86 ? -13.496 9.176 8.922 1.00 92.88 86 SER A CA 1
ATOM 679 C C . SER A 1 86 ? -13.402 7.723 8.456 1.00 92.88 86 SER A C 1
ATOM 681 O O . SER A 1 86 ? -12.323 7.133 8.389 1.00 92.88 86 SER A O 1
ATOM 683 N N . ASP A 1 87 ? -14.537 7.161 8.059 1.00 92.50 87 ASP A N 1
ATOM 684 C CA . ASP A 1 87 ? -14.654 5.831 7.455 1.00 92.50 87 ASP A CA 1
ATOM 685 C C . ASP A 1 87 ? -13.763 5.672 6.220 1.00 92.50 87 ASP A C 1
ATOM 687 O O . ASP A 1 87 ? -13.060 4.669 6.088 1.00 92.50 87 ASP A O 1
ATOM 691 N N . VAL A 1 88 ? -13.704 6.696 5.367 1.00 92.44 88 VAL A N 1
ATOM 692 C CA . VAL A 1 88 ? -12.816 6.724 4.198 1.00 92.44 88 VAL A CA 1
ATOM 693 C C . VAL A 1 88 ? -11.340 6.728 4.615 1.00 92.44 88 VAL A C 1
ATOM 695 O O . VAL A 1 88 ? -10.521 6.053 3.991 1.00 92.44 88 VAL A O 1
ATOM 698 N N . GLN A 1 89 ? -10.972 7.448 5.682 1.00 92.81 89 GLN A N 1
ATOM 699 C CA . GLN A 1 89 ? -9.597 7.440 6.193 1.00 92.81 89 GLN A CA 1
ATOM 700 C C . GLN A 1 89 ? -9.205 6.061 6.730 1.00 92.81 89 GLN A C 1
ATOM 702 O O . GLN A 1 89 ? -8.116 5.583 6.406 1.00 92.81 89 GLN A O 1
ATOM 707 N N . CYS A 1 90 ? -10.083 5.418 7.502 1.00 93.50 90 CYS A N 1
ATOM 708 C CA . CYS A 1 90 ? -9.878 4.063 8.012 1.00 93.50 90 CYS A CA 1
ATOM 709 C C . CYS A 1 90 ? -9.741 3.053 6.868 1.00 93.50 90 CYS A C 1
ATOM 711 O O . CYS A 1 90 ? -8.796 2.265 6.850 1.00 93.50 90 CYS A O 1
ATOM 713 N N . LEU A 1 91 ? -10.626 3.129 5.868 1.00 93.56 91 LEU A N 1
ATOM 714 C CA . LEU A 1 91 ? -10.583 2.270 4.686 1.00 93.56 91 LEU A CA 1
ATOM 715 C C . LEU A 1 91 ? -9.265 2.434 3.923 1.00 93.56 91 LEU A C 1
ATOM 717 O O . LEU A 1 91 ? -8.587 1.450 3.633 1.00 93.56 91 LEU A O 1
ATOM 721 N N . HIS A 1 92 ? -8.862 3.674 3.640 1.00 92.38 92 HIS A N 1
ATOM 722 C CA . HIS A 1 92 ? -7.602 3.948 2.955 1.00 92.38 92 HIS A CA 1
ATOM 723 C C . HIS A 1 92 ? -6.391 3.470 3.755 1.00 92.38 92 HIS A C 1
ATOM 725 O O . HIS A 1 92 ? -5.453 2.930 3.168 1.00 92.38 92 HIS A O 1
ATOM 731 N N . ARG A 1 93 ? -6.392 3.667 5.080 1.00 93.12 93 ARG A N 1
ATOM 732 C CA . ARG A 1 93 ? -5.314 3.200 5.956 1.00 93.12 93 ARG A CA 1
ATOM 733 C C . ARG A 1 93 ? -5.212 1.678 5.930 1.00 93.12 93 ARG A C 1
ATOM 735 O O . ARG A 1 93 ? -4.111 1.154 5.762 1.00 93.12 93 ARG A O 1
ATOM 742 N N . TRP A 1 94 ? -6.344 0.983 6.018 1.00 93.38 94 TRP A N 1
ATOM 743 C CA . TRP A 1 94 ? -6.401 -0.470 5.922 1.00 93.38 94 TRP A CA 1
ATOM 744 C C . TRP A 1 94 ? -5.873 -0.966 4.572 1.00 93.38 94 TRP A C 1
ATOM 746 O O . TRP A 1 94 ? -4.851 -1.647 4.523 1.00 93.38 94 TRP A O 1
ATOM 756 N N . GLN A 1 95 ? -6.497 -0.540 3.471 1.00 91.31 95 GLN A N 1
ATOM 757 C CA . GLN A 1 95 ? -6.196 -1.021 2.118 1.00 91.31 95 GLN A CA 1
ATOM 758 C C . GLN A 1 95 ? -4.772 -0.719 1.639 1.00 91.31 95 GLN A C 1
ATOM 760 O O . GLN A 1 95 ? -4.282 -1.401 0.745 1.00 91.31 95 GLN A O 1
ATOM 765 N N . LYS A 1 96 ? -4.120 0.323 2.173 1.00 89.44 96 LYS A N 1
ATOM 766 C CA . LYS A 1 96 ? -2.804 0.775 1.688 1.00 89.44 96 LYS A CA 1
ATOM 767 C C . LYS A 1 96 ? -1.649 0.495 2.646 1.00 89.44 96 LYS A C 1
ATOM 769 O O . LYS A 1 96 ? -0.504 0.669 2.237 1.00 89.44 96 LYS A O 1
ATOM 774 N N . VAL A 1 97 ? -1.912 0.139 3.908 1.00 90.06 97 VAL A N 1
ATOM 775 C CA . VAL A 1 97 ? -0.854 0.051 4.935 1.00 90.06 97 VAL A CA 1
ATOM 776 C C . VAL A 1 97 ? -0.987 -1.161 5.855 1.00 90.06 97 VAL A C 1
ATOM 778 O O . VAL A 1 97 ? 0.019 -1.836 6.106 1.00 90.06 97 VAL A O 1
ATOM 781 N N . LEU A 1 98 ? -2.184 -1.410 6.397 1.00 91.31 98 LEU A N 1
ATOM 782 C CA . LEU A 1 98 ? -2.380 -2.399 7.466 1.00 91.31 98 LEU A CA 1
ATOM 783 C C . LEU A 1 98 ? -2.896 -3.757 6.988 1.00 91.31 98 LEU A C 1
ATOM 785 O O . LEU A 1 98 ? -2.728 -4.723 7.726 1.00 91.31 98 LEU A O 1
ATOM 789 N N . ASN A 1 99 ? -3.488 -3.847 5.792 1.00 90.06 99 ASN A N 1
ATOM 790 C CA . ASN A 1 99 ? -3.967 -5.120 5.260 1.00 90.06 99 ASN A CA 1
ATOM 791 C C . ASN A 1 99 ? -2.800 -6.138 5.216 1.00 90.06 99 ASN A C 1
ATOM 793 O O . ASN A 1 99 ? -1.794 -5.860 4.555 1.00 90.06 99 ASN A O 1
ATOM 797 N N . PRO A 1 100 ? -2.900 -7.289 5.912 1.00 89.25 100 PRO A N 1
ATOM 798 C CA . PRO A 1 100 ? -1.848 -8.307 5.935 1.00 89.25 100 PRO A CA 1
ATOM 799 C C . PRO A 1 100 ? -1.566 -8.931 4.564 1.00 89.25 100 PRO A C 1
ATOM 801 O O . PRO A 1 100 ? -0.483 -9.467 4.363 1.00 89.25 100 PRO A O 1
ATOM 804 N N . GLU A 1 101 ? -2.493 -8.823 3.611 1.00 89.00 101 GLU A N 1
ATOM 805 C CA . GLU A 1 101 ? -2.276 -9.256 2.226 1.00 89.00 101 GLU A CA 1
ATOM 806 C C . GLU A 1 101 ? -1.227 -8.398 1.499 1.00 89.00 101 GLU A C 1
ATOM 808 O O . GLU A 1 101 ? -0.727 -8.790 0.447 1.00 89.00 101 GLU A O 1
ATOM 813 N N . ILE A 1 102 ? -0.874 -7.223 2.039 1.00 90.25 102 ILE A N 1
ATOM 814 C CA . ILE A 1 102 ? 0.147 -6.349 1.460 1.00 90.25 102 ILE A CA 1
ATOM 815 C C . ILE A 1 102 ? 1.542 -6.898 1.777 1.00 90.25 102 ILE A C 1
ATOM 817 O O . ILE A 1 102 ? 2.006 -6.873 2.920 1.00 90.25 102 ILE A O 1
ATOM 821 N N . ILE A 1 103 ? 2.270 -7.283 0.734 1.00 90.56 103 ILE A N 1
ATOM 822 C CA . ILE A 1 103 ? 3.633 -7.798 0.821 1.00 90.56 103 ILE A CA 1
ATOM 823 C C . ILE A 1 103 ? 4.614 -6.629 0.983 1.00 90.56 103 ILE A C 1
ATOM 825 O O . ILE A 1 103 ? 4.825 -5.817 0.075 1.00 90.56 103 ILE A O 1
ATOM 829 N N . LYS A 1 104 ? 5.258 -6.562 2.153 1.00 88.12 104 LYS A N 1
ATOM 830 C CA . LYS A 1 104 ? 6.273 -5.547 2.509 1.00 88.12 104 LYS A CA 1
ATOM 831 C C . LYS A 1 104 ? 7.721 -6.014 2.289 1.00 88.12 104 LYS A C 1
ATOM 833 O O . LYS A 1 104 ? 8.643 -5.244 2.529 1.00 88.12 104 LYS A O 1
ATOM 838 N N . GLY A 1 105 ? 7.912 -7.265 1.870 1.00 87.44 105 GLY A N 1
ATOM 839 C CA . GLY A 1 105 ? 9.220 -7.910 1.731 1.00 87.44 105 GLY A CA 1
ATOM 840 C C . GLY A 1 105 ? 9.870 -7.767 0.352 1.00 87.44 105 GLY A C 1
ATOM 841 O O . GLY A 1 105 ? 9.429 -6.975 -0.487 1.00 87.44 105 GLY A O 1
ATOM 842 N N . TYR A 1 106 ? 10.918 -8.571 0.150 1.00 90.00 106 TYR A N 1
ATOM 843 C CA . TYR A 1 106 ? 11.736 -8.642 -1.064 1.00 90.00 106 TYR A CA 1
ATOM 844 C C . TYR A 1 106 ? 10.911 -8.850 -2.333 1.00 90.00 106 TYR A C 1
ATOM 846 O O . TYR A 1 106 ? 9.840 -9.452 -2.289 1.00 90.00 106 TYR A O 1
ATOM 854 N N . TRP A 1 107 ? 11.427 -8.342 -3.451 1.00 92.56 107 TRP A N 1
ATOM 855 C CA . TRP A 1 107 ? 10.876 -8.568 -4.783 1.00 92.56 107 TRP A CA 1
ATOM 856 C C . TRP A 1 107 ? 11.434 -9.860 -5.359 1.00 92.56 107 TRP A C 1
ATOM 858 O O . TRP A 1 107 ? 12.644 -10.091 -5.314 1.00 92.56 107 TRP A O 1
ATOM 868 N N . THR A 1 108 ? 10.543 -10.685 -5.884 1.00 93.50 108 THR A N 1
ATOM 869 C CA . THR A 1 108 ? 10.905 -11.878 -6.646 1.00 93.50 108 THR A CA 1
ATOM 870 C C . THR A 1 108 ? 11.194 -11.506 -8.097 1.00 93.50 108 THR A C 1
ATOM 872 O O . THR A 1 108 ? 10.739 -10.472 -8.596 1.00 93.50 108 THR A O 1
ATOM 875 N N . LYS A 1 109 ? 11.964 -12.349 -8.789 1.00 92.75 109 LYS A N 1
ATOM 876 C CA . LYS A 1 109 ? 12.305 -12.105 -10.193 1.00 92.75 109 LYS A CA 1
ATOM 877 C C . LYS A 1 109 ? 11.055 -12.152 -11.071 1.00 92.75 109 LYS A C 1
ATOM 879 O O . LYS A 1 109 ? 10.916 -11.356 -11.989 1.00 92.75 109 LYS A O 1
ATOM 884 N N . GLU A 1 110 ? 10.118 -13.029 -10.736 1.00 93.75 110 GLU A N 1
ATOM 885 C CA . GLU A 1 110 ? 8.842 -13.193 -11.423 1.00 93.75 110 GLU A CA 1
ATOM 886 C C . GLU A 1 110 ? 7.992 -11.916 -11.336 1.00 93.75 110 GLU A C 1
ATOM 888 O O . GLU A 1 110 ? 7.390 -11.498 -12.328 1.00 93.75 110 GLU A O 1
ATOM 893 N N . GLU A 1 111 ? 7.967 -11.264 -10.167 1.00 93.69 111 GLU A N 1
ATOM 894 C CA . GLU A 1 111 ? 7.296 -9.972 -9.989 1.00 93.69 111 GLU A CA 1
ATOM 895 C C . GLU A 1 111 ? 7.974 -8.863 -10.804 1.00 93.69 111 GLU A C 1
ATOM 897 O O . GLU A 1 111 ? 7.282 -8.084 -11.463 1.00 93.69 111 GLU A O 1
ATOM 902 N N . ASP A 1 112 ? 9.308 -8.796 -10.788 1.00 93.88 112 ASP A N 1
ATOM 903 C CA . ASP A 1 112 ? 10.072 -7.806 -11.555 1.00 93.88 112 ASP A CA 1
ATOM 904 C C . ASP A 1 112 ? 9.854 -7.979 -13.069 1.00 93.88 112 ASP A C 1
ATOM 906 O O . ASP A 1 112 ? 9.528 -7.011 -13.761 1.00 93.88 112 ASP A O 1
ATOM 910 N N . ASP A 1 113 ? 9.942 -9.212 -13.577 1.00 94.19 113 ASP A N 1
ATOM 911 C CA . ASP A 1 113 ? 9.684 -9.550 -14.981 1.00 94.19 113 ASP A CA 1
ATOM 912 C C . ASP A 1 113 ? 8.253 -9.166 -15.390 1.00 94.19 113 ASP A C 1
ATOM 914 O O . ASP A 1 113 ? 8.013 -8.676 -16.499 1.00 94.19 113 ASP A O 1
ATOM 918 N N . CYS A 1 114 ? 7.286 -9.355 -14.488 1.00 94.31 114 CYS A N 1
ATOM 919 C CA . CYS A 1 114 ? 5.904 -8.941 -14.700 1.00 94.31 114 CYS A CA 1
ATOM 920 C C . CYS A 1 114 ? 5.785 -7.411 -14.793 1.00 94.31 114 CYS A C 1
ATOM 922 O O . CYS A 1 114 ? 5.161 -6.904 -15.729 1.00 94.31 114 CYS A O 1
ATOM 924 N N . ILE A 1 115 ? 6.428 -6.658 -13.889 1.00 94.06 115 ILE A N 1
ATOM 925 C CA . ILE A 1 115 ? 6.456 -5.188 -13.956 1.00 94.06 115 ILE A CA 1
ATOM 926 C C . ILE A 1 115 ? 7.051 -4.725 -15.285 1.00 94.06 115 ILE A C 1
ATOM 928 O O . ILE A 1 115 ? 6.447 -3.873 -15.932 1.00 94.06 115 ILE A O 1
ATOM 932 N N . ILE A 1 116 ? 8.185 -5.287 -15.711 1.00 93.12 116 ILE A N 1
ATOM 933 C CA . ILE A 1 116 ? 8.856 -4.891 -16.957 1.00 93.12 116 ILE A CA 1
ATOM 934 C C . ILE A 1 116 ? 7.919 -5.075 -18.153 1.00 93.12 116 ILE A C 1
ATOM 936 O O . ILE A 1 116 ? 7.637 -4.109 -18.864 1.00 93.12 116 ILE A O 1
ATOM 940 N N . LYS A 1 117 ? 7.349 -6.275 -18.313 1.00 94.44 117 LYS A N 1
ATOM 941 C CA . LYS A 1 117 ? 6.421 -6.590 -19.413 1.00 94.44 117 LYS A CA 1
ATOM 942 C C . LYS A 1 117 ? 5.193 -5.682 -19.412 1.00 94.44 117 LYS A C 1
ATOM 944 O O . LYS A 1 117 ? 4.722 -5.242 -20.461 1.00 94.44 117 LYS A O 1
ATOM 949 N N . LEU A 1 118 ? 4.638 -5.398 -18.235 1.00 94.31 118 LEU A N 1
ATOM 950 C CA . LEU A 1 118 ? 3.445 -4.562 -18.111 1.00 94.31 118 LEU A CA 1
ATOM 951 C C . LEU A 1 118 ? 3.746 -3.081 -18.354 1.00 94.31 118 LEU A C 1
ATOM 953 O O . LEU A 1 118 ? 2.907 -2.384 -18.925 1.00 94.31 118 LEU A O 1
ATOM 957 N N . VAL A 1 119 ? 4.916 -2.593 -17.947 1.00 93.12 119 VAL A N 1
ATOM 958 C CA . VAL A 1 119 ? 5.353 -1.222 -18.227 1.00 93.12 119 VAL A CA 1
ATOM 959 C C . VAL A 1 119 ? 5.662 -1.044 -19.710 1.00 93.12 119 VAL A C 1
ATOM 961 O O . VAL A 1 119 ? 5.277 -0.023 -20.271 1.00 93.12 119 VAL A O 1
ATOM 964 N N . GLU A 1 120 ? 6.260 -2.034 -20.366 1.00 91.38 120 GLU A N 1
ATOM 965 C CA . GLU A 1 120 ? 6.457 -2.032 -21.819 1.00 91.38 120 GLU A CA 1
ATOM 966 C C . GLU A 1 120 ? 5.111 -1.993 -22.562 1.00 91.38 120 GLU A C 1
ATOM 968 O O . GLU A 1 120 ? 4.908 -1.181 -23.462 1.00 91.38 120 GLU A O 1
ATOM 973 N N . LYS A 1 121 ? 4.134 -2.795 -22.116 1.00 93.44 121 LYS A N 1
ATOM 974 C CA . LYS A 1 121 ? 2.803 -2.869 -22.734 1.00 93.44 121 LYS A CA 1
ATOM 975 C C . LYS A 1 121 ? 1.917 -1.643 -22.480 1.00 93.44 121 LYS A C 1
ATOM 977 O O . LYS A 1 121 ? 1.193 -1.205 -23.372 1.00 93.44 121 LYS A O 1
ATOM 982 N N . TYR A 1 122 ? 1.885 -1.125 -21.251 1.00 91.50 122 TYR A N 1
ATOM 983 C CA . TYR A 1 122 ? 0.931 -0.084 -20.834 1.00 91.50 122 TYR A CA 1
ATOM 984 C C . TYR A 1 122 ? 1.566 1.289 -20.580 1.00 91.50 122 TYR A C 1
ATOM 986 O O . TYR A 1 122 ? 0.827 2.273 -20.435 1.00 91.50 122 TYR A O 1
ATOM 994 N N . GLY A 1 123 ? 2.893 1.372 -20.532 1.00 89.12 123 GLY A N 1
ATOM 995 C CA . GLY A 1 123 ? 3.662 2.556 -20.160 1.00 89.12 123 GLY A CA 1
ATOM 996 C C . GLY A 1 123 ? 3.778 2.763 -18.644 1.00 89.12 123 GLY A C 1
ATOM 997 O O . GLY A 1 123 ? 2.888 2.406 -17.865 1.00 89.12 123 GLY A O 1
ATOM 998 N N . ALA A 1 124 ? 4.841 3.458 -18.220 1.00 89.25 124 ALA A N 1
ATOM 999 C CA . ALA A 1 124 ? 5.179 3.770 -16.819 1.00 89.25 124 ALA A CA 1
ATOM 1000 C C . ALA A 1 124 ? 4.275 4.846 -16.163 1.00 89.25 124 ALA A C 1
ATOM 1002 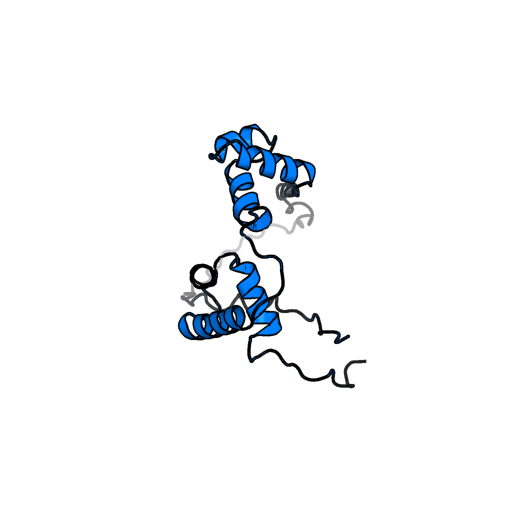O O . ALA A 1 124 ? 4.713 5.654 -15.346 1.00 89.25 124 ALA A O 1
ATOM 1003 N N . ARG A 1 125 ? 2.990 4.897 -16.536 1.00 88.81 125 ARG A N 1
ATOM 1004 C CA . ARG A 1 125 ? 1.999 5.867 -16.026 1.00 88.81 125 ARG A CA 1
ATOM 1005 C C . ARG A 1 125 ? 0.802 5.192 -15.358 1.00 88.81 125 ARG A C 1
ATOM 1007 O O . ARG A 1 125 ? 0.182 5.775 -14.473 1.00 88.81 125 ARG A O 1
ATOM 1014 N N . ARG A 1 126 ? 0.473 3.957 -15.757 1.00 90.75 126 ARG A N 1
ATOM 1015 C CA . ARG A 1 126 ? -0.774 3.265 -15.384 1.00 90.75 126 ARG A CA 1
ATOM 1016 C C . ARG A 1 126 ? -0.572 2.219 -14.283 1.00 90.75 126 ARG A C 1
ATOM 1018 O O . ARG A 1 126 ? -1.002 1.076 -14.406 1.00 90.75 126 ARG A O 1
ATOM 1025 N N . TRP A 1 127 ? 0.026 2.621 -13.163 1.00 92.62 127 TRP A N 1
ATOM 1026 C CA . TRP A 1 127 ? 0.335 1.727 -12.034 1.00 92.62 127 TRP A CA 1
ATOM 1027 C C . TRP A 1 127 ? -0.895 1.036 -11.427 1.00 92.62 127 TRP A C 1
ATOM 1029 O O . TRP A 1 127 ? -0.807 -0.115 -11.010 1.00 92.62 127 TRP A O 1
ATOM 1039 N N . SER A 1 128 ? -2.057 1.696 -11.440 1.00 91.69 128 SER A N 1
ATOM 1040 C CA . SER A 1 128 ? -3.334 1.113 -10.993 1.00 91.69 128 SER A CA 1
ATOM 1041 C C . SER A 1 128 ? -3.829 -0.041 -11.871 1.00 91.69 128 SER A C 1
ATOM 1043 O O . SER A 1 128 ? -4.675 -0.816 -11.438 1.00 91.69 128 SER A O 1
ATOM 1045 N N . VAL A 1 129 ? -3.341 -0.152 -13.109 1.00 91.94 129 VAL A N 1
ATOM 1046 C CA . VAL A 1 129 ? -3.617 -1.297 -13.989 1.00 91.94 129 VAL A CA 1
ATOM 1047 C C . VAL A 1 129 ? -2.605 -2.404 -13.721 1.00 91.94 129 VAL A C 1
ATOM 1049 O O . VAL A 1 129 ? -2.999 -3.550 -13.556 1.00 91.94 129 VAL A O 1
ATOM 1052 N N . ILE A 1 130 ? -1.324 -2.047 -13.603 1.00 92.38 130 ILE A N 1
ATOM 1053 C CA . ILE A 1 130 ? -0.216 -2.982 -13.351 1.00 92.38 130 ILE A CA 1
ATOM 1054 C C . ILE A 1 130 ? -0.442 -3.764 -12.051 1.00 92.38 130 ILE A C 1
ATOM 1056 O O . ILE A 1 130 ? -0.318 -4.982 -12.032 1.00 92.38 130 ILE A O 1
ATOM 1060 N N . VAL A 1 131 ? -0.866 -3.080 -10.985 1.00 93.19 131 VAL A N 1
ATOM 1061 C CA . VAL A 1 131 ? -1.112 -3.698 -9.673 1.00 93.19 131 VAL A CA 1
ATOM 1062 C C . VAL A 1 131 ? -2.188 -4.793 -9.701 1.00 93.19 131 VAL A C 1
ATOM 1064 O O . VAL A 1 131 ? -2.162 -5.693 -8.873 1.00 93.19 131 VAL A O 1
ATOM 1067 N N . LYS A 1 132 ? -3.109 -4.779 -10.677 1.00 92.56 132 LYS A N 1
ATOM 1068 C CA . LYS A 1 132 ? -4.130 -5.834 -10.816 1.00 92.56 132 LYS A CA 1
ATOM 1069 C C . LYS A 1 132 ? -3.529 -7.196 -11.175 1.00 92.56 132 LYS A C 1
ATOM 1071 O O . LYS A 1 132 ? -4.177 -8.210 -10.954 1.00 92.56 132 LYS A O 1
ATOM 1076 N N . PHE A 1 133 ? -2.317 -7.207 -11.727 1.00 91.00 133 PHE A N 1
ATOM 1077 C CA . PHE A 1 133 ? -1.583 -8.415 -12.105 1.00 91.00 133 PHE A CA 1
ATOM 1078 C C . PHE A 1 133 ? -0.572 -8.856 -11.036 1.00 91.00 133 PHE A C 1
ATOM 1080 O O . PHE A 1 133 ? 0.059 -9.896 -11.193 1.00 91.00 133 PHE A O 1
ATOM 1087 N N . LEU A 1 134 ? -0.405 -8.077 -9.962 1.00 91.50 134 LEU A N 1
ATOM 1088 C CA . LEU A 1 134 ? 0.548 -8.333 -8.882 1.00 91.50 134 LEU A CA 1
ATOM 1089 C C . LEU A 1 134 ? -0.207 -8.401 -7.548 1.00 91.50 134 LEU A C 1
ATOM 1091 O O . LEU A 1 134 ? -0.320 -7.382 -6.855 1.00 91.50 134 LEU A O 1
ATOM 1095 N N . PRO A 1 135 ? -0.764 -9.573 -7.188 1.00 89.62 135 PRO A N 1
ATOM 1096 C CA . PRO A 1 135 ? -1.506 -9.722 -5.943 1.00 89.62 135 PRO A CA 1
ATOM 1097 C C . PRO A 1 135 ? -0.606 -9.403 -4.745 1.00 89.62 135 PRO A C 1
ATOM 1099 O O . PRO A 1 135 ? 0.563 -9.777 -4.699 1.00 89.62 135 PRO A O 1
ATOM 1102 N N . GLY A 1 136 ? -1.146 -8.658 -3.782 1.00 89.88 136 GLY A N 1
ATOM 1103 C CA . GLY A 1 136 ? -0.424 -8.258 -2.574 1.00 89.88 136 GLY A CA 1
ATOM 1104 C C . GLY A 1 136 ? 0.606 -7.136 -2.753 1.00 89.88 136 GLY A C 1
ATOM 1105 O O . GLY A 1 136 ? 1.139 -6.642 -1.759 1.00 89.88 136 GLY A O 1
ATOM 1106 N N . ARG A 1 137 ? 0.867 -6.654 -3.975 1.00 92.44 137 ARG A N 1
ATOM 1107 C CA . ARG A 1 137 ? 1.653 -5.429 -4.199 1.00 92.44 137 ARG A CA 1
ATOM 1108 C C . ARG A 1 137 ? 0.740 -4.230 -4.393 1.00 92.44 137 ARG A C 1
ATOM 1110 O O . ARG A 1 137 ? -0.414 -4.352 -4.780 1.00 92.44 137 ARG A O 1
ATOM 1117 N N . ILE A 1 138 ? 1.264 -3.039 -4.117 1.00 92.50 138 ILE A N 1
ATOM 1118 C CA . ILE A 1 138 ? 0.565 -1.764 -4.309 1.00 92.50 138 ILE A CA 1
ATOM 1119 C C . ILE A 1 138 ? 1.226 -0.996 -5.454 1.00 92.50 138 ILE A C 1
ATOM 1121 O O . ILE A 1 138 ? 2.445 -1.027 -5.625 1.00 92.50 138 ILE A O 1
ATOM 1125 N N . GLY A 1 139 ? 0.439 -0.222 -6.208 1.00 91.69 139 GLY A N 1
ATOM 1126 C CA . GLY A 1 139 ? 0.943 0.581 -7.328 1.00 91.69 139 GLY A CA 1
ATOM 1127 C C . GLY A 1 139 ? 2.100 1.520 -6.955 1.00 91.69 139 GLY A C 1
ATOM 1128 O O . GLY A 1 139 ? 3.018 1.693 -7.751 1.00 91.69 139 GLY A O 1
ATOM 1129 N N . LYS A 1 140 ? 2.117 2.065 -5.725 1.00 90.50 140 LYS A N 1
ATOM 1130 C CA . LYS A 1 140 ? 3.255 2.848 -5.208 1.00 90.50 140 LYS A CA 1
ATOM 1131 C C . LYS A 1 140 ? 4.545 2.020 -5.180 1.00 90.50 140 LYS A C 1
ATOM 1133 O O . LYS A 1 140 ? 5.563 2.501 -5.659 1.00 90.50 140 LYS A O 1
ATOM 1138 N N . GLN A 1 141 ? 4.484 0.791 -4.660 1.00 92.25 141 GLN A N 1
ATOM 1139 C CA . GLN A 1 141 ? 5.639 -0.107 -4.585 1.00 92.25 141 GLN A CA 1
ATOM 1140 C C . GLN A 1 141 ? 6.133 -0.471 -5.989 1.00 92.25 141 GLN A C 1
ATOM 1142 O O . GLN A 1 141 ? 7.331 -0.430 -6.238 1.00 92.25 141 GLN A O 1
ATOM 1147 N N . CYS A 1 142 ? 5.216 -0.757 -6.922 1.00 93.19 142 CYS A N 1
ATOM 1148 C CA . CYS A 1 142 ? 5.562 -1.079 -8.311 1.00 93.19 142 CYS A CA 1
ATOM 1149 C C . CYS A 1 142 ? 6.263 0.097 -9.007 1.00 93.19 142 CYS A C 1
ATOM 1151 O O . CYS A 1 142 ? 7.297 -0.082 -9.646 1.00 93.19 142 CYS A O 1
ATOM 1153 N N . ARG A 1 143 ? 5.727 1.315 -8.838 1.00 92.75 143 ARG A N 1
ATOM 1154 C CA . ARG A 1 143 ? 6.331 2.547 -9.360 1.00 92.75 143 ARG A CA 1
ATOM 1155 C C . ARG A 1 143 ? 7.746 2.740 -8.819 1.00 92.75 143 ARG A C 1
ATOM 1157 O O . ARG A 1 143 ? 8.668 3.003 -9.580 1.00 92.75 143 ARG A O 1
ATOM 1164 N N . GLU A 1 144 ? 7.899 2.638 -7.504 1.00 92.06 144 GLU A N 1
ATOM 1165 C CA . GLU A 1 144 ? 9.183 2.809 -6.826 1.00 92.06 144 GLU A CA 1
ATOM 1166 C C . GLU A 1 144 ? 10.202 1.760 -7.286 1.00 92.06 144 GLU A C 1
ATOM 1168 O O . GLU A 1 144 ? 11.325 2.110 -7.638 1.00 92.06 144 GLU A O 1
ATOM 1173 N N . ARG A 1 145 ? 9.788 0.491 -7.393 1.00 91.94 145 ARG A N 1
ATOM 1174 C CA . ARG A 1 145 ? 10.628 -0.595 -7.908 1.00 91.94 145 ARG A CA 1
ATOM 1175 C C . ARG A 1 145 ? 11.096 -0.325 -9.337 1.00 91.94 145 ARG A C 1
ATOM 1177 O O . ARG A 1 145 ? 12.283 -0.482 -9.619 1.00 91.94 145 ARG A O 1
ATOM 1184 N N . TRP A 1 146 ? 10.196 0.136 -10.207 1.00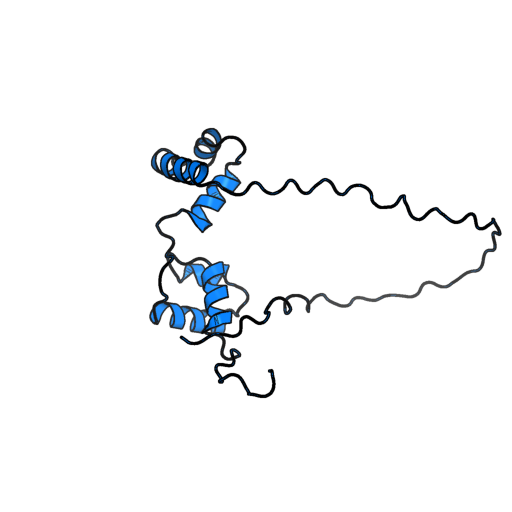 91.69 146 TRP A N 1
ATOM 1185 C CA . TRP A 1 146 ? 10.531 0.477 -11.586 1.00 91.69 146 TRP A CA 1
ATOM 1186 C C . TRP A 1 146 ? 11.591 1.576 -11.672 1.00 91.69 146 TRP A C 1
ATOM 1188 O O . TRP A 1 146 ? 12.654 1.353 -12.246 1.00 91.69 146 TRP A O 1
ATOM 1198 N N . TYR A 1 147 ? 11.334 2.742 -11.076 1.00 87.50 147 TYR A N 1
ATOM 1199 C CA . TYR A 1 147 ? 12.233 3.894 -11.203 1.00 87.50 147 TYR A CA 1
ATOM 1200 C C . TYR A 1 147 ? 13.563 3.731 -10.460 1.00 87.50 147 TYR A C 1
ATOM 1202 O O . TYR A 1 147 ? 14.538 4.355 -10.864 1.00 87.50 147 TYR A O 1
ATOM 1210 N N . ASN A 1 148 ? 13.622 2.893 -9.420 1.00 87.50 148 ASN A N 1
ATOM 1211 C CA . ASN A 1 148 ? 14.843 2.702 -8.634 1.00 87.50 148 ASN A CA 1
ATOM 1212 C C . ASN A 1 148 ? 15.701 1.520 -9.098 1.00 87.50 148 ASN A C 1
ATOM 1214 O O . ASN A 1 148 ? 16.907 1.532 -8.857 1.00 87.5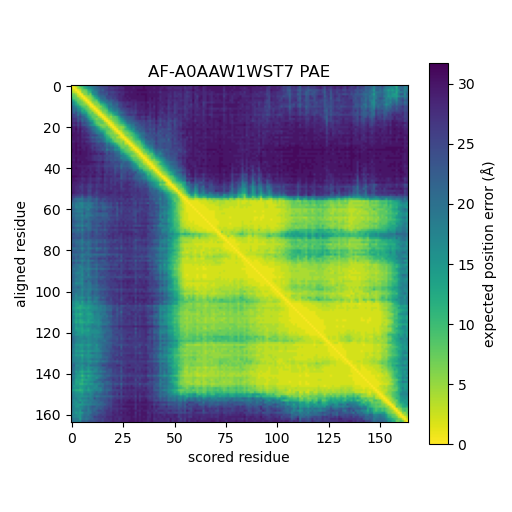0 148 ASN A O 1
ATOM 1218 N N . HIS A 1 149 ? 15.110 0.484 -9.713 1.00 84.75 149 HIS A N 1
ATOM 1219 C CA . HIS A 1 149 ? 15.842 -0.758 -10.006 1.00 84.75 149 HIS A CA 1
ATOM 1220 C C . HIS A 1 149 ? 15.644 -1.348 -11.409 1.00 84.75 149 HIS A C 1
ATOM 1222 O O . HIS A 1 149 ? 16.562 -2.013 -11.892 1.00 84.75 149 HIS A O 1
ATOM 1228 N N . LEU A 1 150 ? 14.486 -1.151 -12.051 1.00 85.31 150 LEU A N 1
ATOM 1229 C CA . LEU A 1 150 ? 14.145 -1.864 -13.296 1.00 85.31 150 LEU A CA 1
ATOM 1230 C C . LEU A 1 150 ? 14.249 -1.005 -14.556 1.00 85.31 150 LEU A C 1
ATOM 1232 O O . LEU A 1 150 ? 14.450 -1.544 -15.639 1.00 85.31 150 LEU A O 1
ATOM 1236 N N . SER A 1 151 ? 14.101 0.314 -14.432 1.00 83.75 151 SER A N 1
ATOM 1237 C CA . SER A 1 151 ? 14.166 1.216 -15.577 1.00 83.75 151 SER A CA 1
ATOM 1238 C C . SER A 1 151 ? 15.547 1.129 -16.246 1.00 83.75 151 SER A C 1
ATOM 1240 O O . SER A 1 151 ? 16.563 1.312 -15.573 1.00 83.75 151 SER A O 1
ATOM 1242 N N . PRO A 1 152 ? 15.616 0.907 -17.569 1.00 77.19 152 PRO A N 1
ATOM 1243 C CA . PRO A 1 152 ? 16.886 0.811 -18.292 1.00 77.19 152 PRO A CA 1
ATOM 1244 C C . PRO A 1 152 ? 17.672 2.130 -18.293 1.00 77.19 152 PRO A C 1
ATOM 1246 O O . PRO A 1 152 ? 18.869 2.129 -18.541 1.00 77.19 152 PRO A O 1
ATOM 1249 N N . ALA A 1 153 ? 17.013 3.250 -17.978 1.00 72.69 153 ALA A N 1
ATOM 1250 C CA . ALA A 1 153 ? 17.648 4.557 -17.817 1.00 72.69 153 ALA A CA 1
ATOM 1251 C C . ALA A 1 153 ? 18.402 4.719 -16.481 1.00 72.69 153 ALA A C 1
ATOM 1253 O O . ALA A 1 153 ? 19.003 5.764 -16.242 1.00 72.69 153 ALA A O 1
ATOM 1254 N N . ILE A 1 154 ? 18.345 3.731 -15.581 1.00 73.75 154 ILE A N 1
ATOM 1255 C CA . ILE A 1 154 ? 19.085 3.779 -14.318 1.00 73.75 154 ILE A CA 1
ATOM 1256 C C . ILE A 1 154 ? 20.546 3.474 -14.620 1.00 73.75 154 ILE A C 1
ATOM 1258 O O . ILE A 1 154 ? 20.900 2.328 -14.905 1.00 73.75 154 ILE A O 1
ATOM 1262 N N . ASN A 1 155 ? 21.388 4.500 -14.518 1.00 60.69 155 ASN A N 1
ATOM 1263 C CA . ASN A 1 155 ? 22.825 4.314 -14.582 1.00 60.69 155 ASN A CA 1
ATOM 1264 C C . ASN A 1 155 ? 23.292 3.512 -13.344 1.00 60.69 155 ASN A C 1
ATOM 1266 O O . ASN A 1 155 ? 23.025 3.900 -12.205 1.00 60.69 155 ASN A O 1
ATOM 1270 N N . LYS A 1 156 ? 23.930 2.359 -13.582 1.00 63.47 156 LYS A N 1
ATOM 1271 C CA . LYS A 1 156 ? 24.489 1.459 -12.556 1.00 63.47 156 LYS A CA 1
ATOM 1272 C C . LYS A 1 156 ? 26.012 1.585 -12.435 1.00 63.47 156 LYS A C 1
ATOM 1274 O O . LYS A 1 156 ? 26.614 0.796 -11.706 1.00 63.47 156 LYS A O 1
ATOM 1279 N N . ASP A 1 157 ? 26.614 2.530 -13.150 1.00 55.28 157 ASP A N 1
ATOM 1280 C CA . ASP A 1 157 ? 28.052 2.752 -13.164 1.00 55.28 157 ASP A CA 1
ATOM 1281 C C . ASP A 1 157 ? 28.558 3.196 -11.784 1.00 55.28 157 ASP A C 1
ATOM 1283 O O . ASP A 1 157 ? 27.830 3.763 -10.958 1.00 55.28 157 ASP A O 1
ATOM 1287 N N . ALA A 1 158 ? 29.829 2.886 -11.522 1.00 55.12 158 ALA A N 1
ATOM 1288 C CA . ALA A 1 158 ? 30.534 3.345 -10.335 1.00 55.12 158 ALA A CA 1
ATOM 1289 C C . ALA A 1 158 ? 30.618 4.880 -10.335 1.00 55.12 158 ALA A C 1
ATOM 1291 O O . ALA A 1 158 ? 30.679 5.507 -11.389 1.00 55.12 158 ALA A O 1
ATOM 1292 N N . TRP A 1 159 ? 30.610 5.484 -9.145 1.00 54.38 159 TRP A N 1
ATOM 1293 C CA . TRP A 1 159 ? 30.810 6.926 -9.001 1.00 54.38 159 TRP A CA 1
ATOM 1294 C C . TRP A 1 159 ? 32.104 7.348 -9.707 1.00 54.38 159 TRP A C 1
ATOM 1296 O O . TRP A 1 159 ? 33.157 6.775 -9.433 1.00 54.38 159 TRP A O 1
ATOM 1306 N N . THR A 1 160 ? 32.018 8.326 -10.606 1.00 57.25 160 THR A N 1
ATOM 1307 C CA . THR A 1 160 ? 33.189 8.936 -11.238 1.00 57.25 160 THR A CA 1
ATOM 1308 C C . THR A 1 160 ? 33.870 9.873 -10.242 1.00 57.25 160 THR A C 1
ATOM 1310 O O . THR A 1 160 ? 33.202 10.603 -9.514 1.00 57.25 160 THR A O 1
ATOM 1313 N N . GLU A 1 161 ? 35.201 9.838 -10.215 1.00 58.41 161 GLU A N 1
ATOM 1314 C CA . GLU A 1 161 ? 36.094 10.518 -9.256 1.00 58.41 161 GLU A CA 1
ATOM 1315 C C . GLU A 1 161 ? 36.075 12.063 -9.370 1.00 58.41 161 GLU A C 1
ATOM 1317 O O . GLU A 1 161 ? 36.753 12.760 -8.630 1.00 58.41 161 GLU A O 1
ATOM 1322 N N . GLU A 1 162 ? 35.266 12.615 -10.278 1.00 58.16 162 GLU A N 1
ATOM 1323 C CA . GLU A 1 162 ? 35.186 14.046 -10.611 1.00 58.16 162 GLU A CA 1
ATOM 1324 C C . GLU A 1 162 ? 34.173 14.838 -9.752 1.00 58.16 162 GLU A C 1
ATOM 1326 O O . GLU A 1 162 ? 33.886 15.997 -10.041 1.00 58.16 162 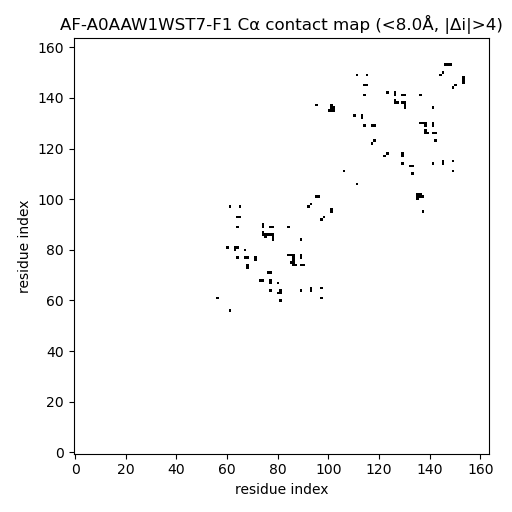GLU A O 1
ATOM 1331 N N . GLU A 1 163 ? 33.595 14.227 -8.711 1.00 57.22 163 GLU A N 1
ATOM 1332 C CA . GLU A 1 163 ? 32.576 14.844 -7.841 1.00 57.22 163 GLU A CA 1
ATOM 1333 C C . GLU A 1 163 ? 32.907 14.756 -6.336 1.00 57.22 163 GLU A C 1
ATOM 1335 O O . GLU A 1 163 ? 31.996 14.563 -5.518 1.00 57.22 163 GLU A O 1
ATOM 1340 N N . GLU A 1 164 ? 34.188 14.884 -5.973 1.00 45.34 164 GLU A N 1
ATOM 1341 C CA . GLU A 1 164 ? 34.630 15.189 -4.596 1.00 45.34 164 GLU A CA 1
ATOM 1342 C C . GLU A 1 164 ? 34.888 16.687 -4.378 1.00 45.34 164 GLU A C 1
ATOM 1344 O O . GLU A 1 164 ? 35.464 17.343 -5.277 1.00 45.34 164 GLU A O 1
#

Foldseek 3Di:
DDDDPPDDPPDPDPPDDDDDDDDDDDDDDDDDDDDDPDDDPPDPPPPPPPPPPPDDDDPVLLVLLVVVVVVDVALCSSVVSRPPDHSVRSVCCCVPPVPPFADPDDDDPVLLVLLVVVCVVPNLPPLVVSVVVPGNYHSVRSSCCCVPPNPPPDDPDDDDPPPD

Secondary structure (DSSP, 8-state):
------------S---------------------------S-S-----------PPPPHHHHHHHHHHHHH-S-HHHHHHTSTT--HHHHHHHIIIII-TTS--SPPPHHHHHHHHHHHHHH-TT-HHHHGGGSTT--HHHHHHHIIIII-TT---PPPPGGG-